Protein AF-A0A955DWZ8-F1 (afdb_monomer_lite)

Structure (mmCIF, N/CA/C/O backbone):
data_AF-A0A955DWZ8-F1
#
_entry.id   AF-A0A955DWZ8-F1
#
loop_
_atom_site.group_PDB
_atom_site.id
_atom_site.type_symbol
_atom_site.label_atom_id
_atom_site.label_alt_id
_atom_site.label_comp_id
_atom_site.label_asym_id
_atom_site.label_entity_id
_atom_site.label_seq_id
_atom_site.pdbx_PDB_ins_code
_atom_site.Cartn_x
_atom_site.Cartn_y
_atom_site.Cartn_z
_atom_site.occupancy
_atom_site.B_iso_or_equiv
_atom_site.auth_seq_id
_atom_site.auth_comp_id
_atom_site.auth_asym_id
_atom_site.auth_atom_id
_atom_site.pdbx_PDB_model_num
ATOM 1 N N . MET A 1 1 ? 6.476 6.870 1.567 1.00 80.62 1 MET A N 1
ATOM 2 C CA . MET A 1 1 ? 5.714 5.862 2.334 1.00 80.62 1 MET A CA 1
ATOM 3 C C . MET A 1 1 ? 4.254 6.203 2.137 1.00 80.62 1 MET A C 1
ATOM 5 O O . MET A 1 1 ? 3.932 7.373 2.270 1.00 80.62 1 MET A O 1
ATOM 9 N N . THR A 1 2 ? 3.429 5.245 1.732 1.00 91.00 2 THR A N 1
ATOM 10 C CA . THR A 1 2 ? 1.993 5.450 1.486 1.00 91.00 2 THR A CA 1
ATOM 11 C C . THR A 1 2 ? 1.178 4.482 2.335 1.00 91.00 2 THR A C 1
ATOM 13 O O . THR A 1 2 ? 1.710 3.452 2.756 1.00 91.00 2 THR A O 1
ATOM 16 N N . VAL A 1 3 ? -0.084 4.813 2.593 1.00 89.06 3 VAL A N 1
ATOM 17 C CA . VAL A 1 3 ? -1.049 3.938 3.265 1.00 89.06 3 VAL A CA 1
ATOM 18 C C . VAL A 1 3 ? -2.186 3.653 2.296 1.00 89.06 3 VAL A C 1
ATOM 20 O O . VAL A 1 3 ? -2.618 4.542 1.567 1.00 89.06 3 VAL A O 1
ATOM 23 N N . GLY A 1 4 ? -2.638 2.406 2.244 1.00 88.44 4 GLY A N 1
ATOM 24 C CA . GLY A 1 4 ? -3.741 2.019 1.375 1.00 88.44 4 GLY A CA 1
ATOM 25 C C . GLY A 1 4 ? -4.270 0.633 1.699 1.00 88.44 4 GLY A C 1
ATOM 26 O O . GLY A 1 4 ? -3.604 -0.151 2.377 1.00 88.44 4 GLY A O 1
ATOM 27 N N . ALA A 1 5 ? -5.484 0.352 1.233 1.00 91.44 5 ALA A N 1
ATOM 28 C CA . ALA A 1 5 ? -6.116 -0.948 1.406 1.00 91.44 5 ALA A CA 1
ATOM 29 C C . ALA A 1 5 ? -5.561 -1.971 0.407 1.00 91.44 5 ALA A C 1
ATOM 31 O O . ALA A 1 5 ? -5.341 -1.656 -0.765 1.00 91.44 5 ALA A O 1
ATOM 32 N N . ASP A 1 6 ? -5.354 -3.200 0.869 1.00 90.12 6 ASP A N 1
ATOM 33 C CA . ASP A 1 6 ? -5.080 -4.335 -0.004 1.00 90.12 6 ASP A CA 1
ATOM 34 C C . ASP A 1 6 ? -6.362 -4.923 -0.626 1.00 90.12 6 ASP A C 1
ATOM 36 O O . ASP A 1 6 ? -7.471 -4.419 -0.437 1.00 90.12 6 ASP A O 1
ATOM 40 N N . ALA A 1 7 ? -6.215 -6.021 -1.374 1.00 91.00 7 ALA A N 1
ATOM 41 C CA . ALA A 1 7 ? -7.327 -6.690 -2.053 1.00 91.00 7 ALA A CA 1
ATOM 42 C C . ALA A 1 7 ? -8.399 -7.262 -1.101 1.00 91.00 7 ALA A C 1
ATOM 44 O O . ALA A 1 7 ? -9.495 -7.595 -1.550 1.00 91.00 7 ALA A O 1
ATOM 45 N N . THR A 1 8 ? -8.093 -7.392 0.191 1.00 93.50 8 THR A N 1
ATOM 46 C CA . THR A 1 8 ? -9.004 -7.886 1.233 1.00 93.50 8 THR A CA 1
ATOM 47 C C . THR A 1 8 ? -9.588 -6.765 2.094 1.00 93.50 8 THR A C 1
ATOM 49 O O . THR A 1 8 ? -10.461 -7.021 2.923 1.00 93.50 8 THR A O 1
ATOM 52 N N . GLY A 1 9 ? -9.157 -5.520 1.871 1.00 89.00 9 GLY A N 1
ATOM 53 C CA . GLY A 1 9 ? -9.574 -4.351 2.640 1.00 89.00 9 GLY A CA 1
ATOM 54 C C . GLY A 1 9 ? -8.710 -4.075 3.873 1.00 89.00 9 GLY A C 1
ATOM 55 O O . GLY A 1 9 ? -9.050 -3.190 4.658 1.00 89.00 9 GLY A O 1
ATOM 56 N N . GLU A 1 10 ? -7.597 -4.788 4.067 1.00 92.31 10 GLU A N 1
ATOM 57 C CA . GLU A 1 10 ? -6.673 -4.492 5.160 1.00 92.31 10 GLU A CA 1
ATOM 58 C C . GLU A 1 10 ? -5.791 -3.290 4.810 1.00 92.31 10 GLU A C 1
ATOM 60 O O . GLU A 1 10 ? -5.165 -3.236 3.752 1.00 92.31 10 GLU A O 1
ATOM 65 N N . LEU A 1 11 ? -5.713 -2.314 5.720 1.00 94.56 11 LEU A N 1
ATOM 66 C CA . LEU A 1 11 ? -4.832 -1.161 5.548 1.00 94.56 11 LEU A CA 1
ATOM 67 C C . LEU A 1 11 ? -3.372 -1.556 5.771 1.00 94.56 11 LEU A C 1
ATOM 69 O O . LEU A 1 11 ? -2.988 -2.034 6.846 1.00 94.56 11 LEU A O 1
ATOM 73 N N . LEU A 1 12 ? -2.550 -1.284 4.762 1.00 95.38 12 LEU A N 1
ATOM 74 C CA . LEU A 1 12 ? -1.114 -1.513 4.758 1.00 95.38 12 LEU A CA 1
ATOM 75 C C . LEU A 1 12 ? -0.362 -0.188 4.685 1.00 95.38 12 LEU A C 1
ATOM 77 O O . LEU A 1 12 ? -0.749 0.732 3.969 1.00 95.38 12 LEU A O 1
ATOM 81 N N . VAL A 1 13 ? 0.766 -0.130 5.386 1.00 95.62 13 VAL A N 1
ATOM 82 C CA . VAL A 1 13 ? 1.785 0.902 5.196 1.00 95.62 13 VAL A CA 1
ATOM 83 C C . VAL A 1 13 ? 2.829 0.336 4.241 1.00 95.62 13 VAL A C 1
ATOM 85 O O . VAL A 1 13 ? 3.447 -0.693 4.529 1.00 95.62 13 VAL A O 1
ATOM 88 N N . VAL A 1 14 ? 3.034 1.012 3.111 1.00 95.62 14 VAL A N 1
ATOM 89 C CA . VAL A 1 14 ? 3.933 0.580 2.039 1.00 95.62 14 VAL A CA 1
ATOM 90 C C . VAL A 1 14 ? 5.083 1.568 1.874 1.00 95.62 14 VAL A C 1
ATOM 92 O O . VAL A 1 14 ? 4.904 2.774 1.665 1.00 95.62 14 VAL A O 1
ATOM 95 N N . VAL A 1 15 ? 6.301 1.040 1.928 1.00 96.00 15 VAL A N 1
ATOM 96 C CA . VAL A 1 15 ? 7.523 1.745 1.546 1.00 96.00 15 VAL A CA 1
ATOM 97 C C . VAL A 1 15 ? 7.929 1.247 0.170 1.00 96.00 15 VAL A C 1
ATOM 99 O O . VAL A 1 15 ? 8.147 0.052 -0.032 1.00 96.00 15 VAL A O 1
ATOM 102 N N . TYR A 1 16 ? 8.032 2.169 -0.779 1.00 95.44 16 TYR A N 1
ATOM 103 C CA . TYR A 1 16 ? 8.345 1.865 -2.165 1.00 95.44 16 TYR A CA 1
ATOM 104 C C . TYR A 1 16 ? 9.251 2.937 -2.760 1.00 95.44 16 TYR A C 1
ATOM 106 O O . TYR A 1 16 ? 9.339 4.056 -2.245 1.00 95.44 16 TYR A O 1
ATOM 114 N N . THR A 1 17 ? 9.901 2.585 -3.860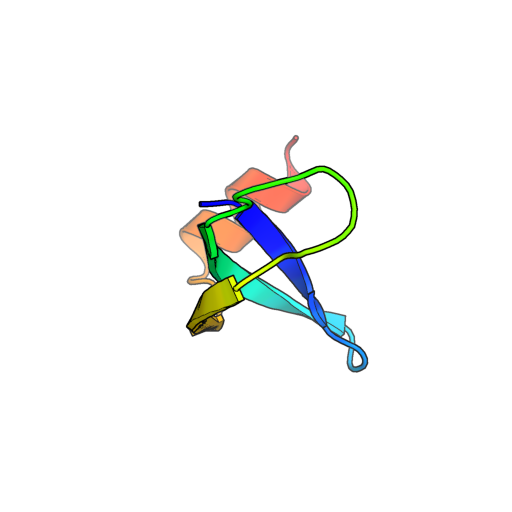 1.00 96.56 17 THR A N 1
ATOM 115 C CA . THR A 1 17 ? 10.500 3.544 -4.783 1.00 96.56 17 THR A CA 1
ATOM 116 C C . THR A 1 17 ? 9.776 3.475 -6.116 1.00 96.56 17 THR A C 1
ATOM 118 O O . THR A 1 17 ? 9.304 2.417 -6.532 1.00 96.56 17 THR A O 1
ATOM 121 N N . GLN A 1 18 ? 9.693 4.614 -6.791 1.00 95.50 18 GLN A N 1
ATOM 122 C CA . GLN A 1 18 ? 9.117 4.726 -8.121 1.00 95.50 18 GLN A CA 1
ATOM 123 C C . GLN A 1 18 ? 10.164 5.387 -9.023 1.00 95.50 18 GLN A C 1
ATOM 125 O O . GLN A 1 18 ? 10.262 6.613 -9.031 1.00 95.50 18 GLN A O 1
ATOM 130 N N . PRO A 1 19 ? 11.042 4.596 -9.670 1.00 93.25 19 PRO A N 1
ATOM 131 C CA . PRO A 1 19 ? 12.089 5.144 -10.532 1.00 93.25 19 PRO A CA 1
ATOM 132 C C . PRO A 1 19 ? 11.528 5.858 -11.769 1.00 93.25 19 PRO A C 1
ATOM 134 O O . PRO A 1 19 ? 12.162 6.783 -12.267 1.00 93.25 19 PRO A O 1
ATOM 137 N N . ASP A 1 20 ? 10.349 5.451 -12.239 1.00 95.56 20 ASP A N 1
ATOM 138 C CA . ASP A 1 20 ? 9.655 6.024 -13.390 1.00 95.56 20 ASP A CA 1
ATOM 139 C C . ASP A 1 20 ? 8.130 5.868 -13.239 1.00 95.56 20 ASP A C 1
ATOM 141 O O . ASP A 1 20 ? 7.636 5.293 -12.269 1.00 95.56 20 ASP A O 1
ATOM 145 N N . HIS A 1 21 ? 7.363 6.409 -14.185 1.00 94.19 21 HIS A N 1
ATOM 146 C CA . HIS A 1 21 ? 5.899 6.423 -14.105 1.00 94.19 21 HIS A CA 1
ATOM 147 C C . HIS A 1 21 ? 5.242 5.043 -14.258 1.00 94.19 21 HIS A C 1
ATOM 149 O O . HIS A 1 21 ? 4.084 4.892 -13.874 1.00 94.19 21 HIS A O 1
ATOM 155 N N . GLU A 1 22 ? 5.956 4.048 -14.781 1.00 96.62 22 GLU A N 1
ATOM 156 C CA . GLU A 1 22 ? 5.418 2.716 -15.081 1.00 96.62 22 GLU A CA 1
ATOM 157 C C . GLU A 1 22 ? 5.859 1.672 -14.049 1.00 96.62 22 GLU A C 1
ATOM 159 O O . GLU A 1 22 ? 5.211 0.638 -13.877 1.00 96.62 22 GLU A O 1
ATOM 164 N N . THR A 1 23 ? 6.936 1.9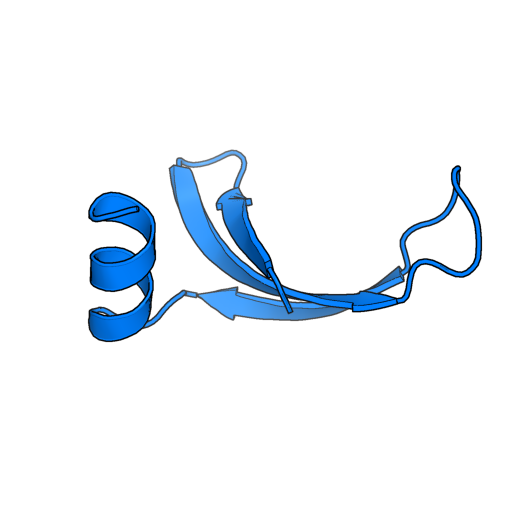56 -13.318 1.00 95.19 23 THR A N 1
ATOM 165 C CA . THR A 1 23 ? 7.589 1.003 -12.430 1.00 95.19 23 THR A CA 1
ATOM 166 C C . THR A 1 23 ? 7.491 1.445 -10.981 1.00 95.19 23 THR A C 1
ATOM 168 O O . THR A 1 23 ? 8.033 2.470 -10.578 1.00 95.19 23 THR A O 1
ATOM 171 N N . CYS A 1 24 ? 6.889 0.602 -10.147 1.00 94.88 24 CYS A N 1
ATOM 172 C CA . CYS A 1 24 ? 6.925 0.734 -8.696 1.00 94.88 24 CYS A CA 1
ATOM 173 C C . CYS A 1 24 ? 7.631 -0.483 -8.086 1.00 94.88 24 CYS A C 1
ATOM 175 O O . CYS A 1 24 ? 7.268 -1.626 -8.365 1.00 94.88 24 CYS A O 1
ATOM 177 N N . ARG A 1 25 ? 8.644 -0.253 -7.241 1.00 95.25 25 ARG A N 1
ATOM 178 C CA . ARG A 1 25 ? 9.318 -1.300 -6.463 1.00 95.25 2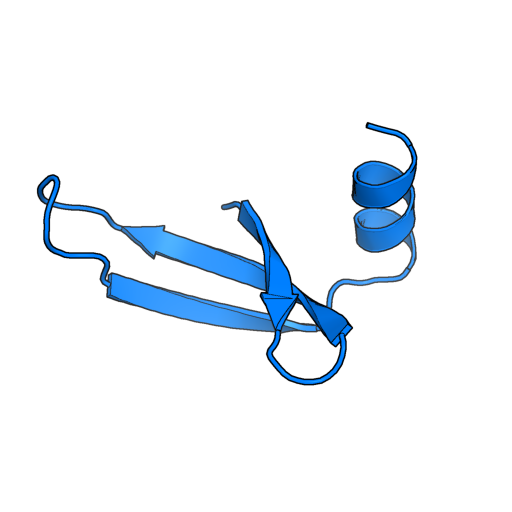5 ARG A CA 1
ATOM 179 C C . ARG A 1 25 ? 8.923 -1.177 -5.002 1.00 95.25 25 ARG A C 1
ATOM 181 O O . ARG A 1 25 ? 9.356 -0.256 -4.311 1.00 95.25 25 ARG A O 1
ATOM 188 N N . ILE A 1 26 ? 8.165 -2.151 -4.515 1.00 93.81 26 ILE A N 1
ATOM 189 C CA . ILE A 1 26 ? 7.889 -2.278 -3.085 1.00 93.81 26 ILE A CA 1
ATOM 190 C C . ILE A 1 26 ? 9.156 -2.764 -2.377 1.00 93.81 26 ILE A C 1
ATOM 192 O O . ILE A 1 26 ? 9.758 -3.761 -2.766 1.00 93.81 26 ILE A O 1
ATOM 196 N N . ILE A 1 27 ? 9.566 -2.030 -1.345 1.00 95.81 27 ILE A N 1
ATOM 197 C CA . ILE A 1 27 ? 10.690 -2.378 -0.467 1.00 95.81 27 ILE A CA 1
ATOM 198 C C . ILE A 1 27 ? 10.164 -3.112 0.767 1.00 95.81 27 ILE A C 1
ATOM 200 O O . ILE A 1 27 ? 10.759 -4.089 1.211 1.00 95.81 27 ILE A O 1
ATOM 204 N N . SER A 1 28 ? 9.050 -2.638 1.327 1.00 94.81 28 SER A N 1
ATOM 205 C CA . SER A 1 28 ? 8.398 -3.249 2.482 1.00 94.81 28 SER A CA 1
ATOM 206 C C . SER A 1 28 ? 6.910 -2.923 2.493 1.00 94.81 28 SER A C 1
ATOM 208 O O . SER A 1 28 ? 6.508 -1.810 2.144 1.00 94.81 28 SER A O 1
ATOM 210 N N . ALA A 1 29 ? 6.109 -3.890 2.926 1.00 94.44 29 ALA A N 1
ATOM 211 C CA . ALA A 1 29 ? 4.698 -3.721 3.225 1.00 94.44 29 ALA A CA 1
ATOM 212 C C . ALA A 1 29 ? 4.415 -4.380 4.575 1.00 94.44 29 ALA A C 1
ATOM 214 O O . ALA A 1 29 ? 4.837 -5.511 4.825 1.00 94.44 29 ALA A O 1
ATOM 215 N N . ARG A 1 30 ? 3.712 -3.666 5.451 1.00 94.94 30 ARG A N 1
ATOM 216 C CA . ARG A 1 30 ? 3.239 -4.210 6.725 1.00 94.94 30 ARG A CA 1
ATOM 217 C C . ARG A 1 30 ? 1.832 -3.736 7.017 1.00 94.94 30 ARG A C 1
ATOM 219 O O . ARG A 1 30 ? 1.428 -2.666 6.565 1.00 94.94 30 ARG A O 1
ATOM 226 N N . THR A 1 31 ? 1.134 -4.482 7.858 1.00 96.00 31 THR A N 1
ATOM 227 C CA . THR A 1 31 ? -0.142 -4.049 8.418 1.00 96.00 31 THR A CA 1
ATOM 228 C C . THR A 1 31 ? 0.008 -2.685 9.095 1.00 96.00 31 THR A C 1
ATOM 230 O O . THR A 1 31 ? 0.941 -2.451 9.877 1.00 96.00 31 THR A O 1
ATOM 233 N N . ALA A 1 32 ? -0.915 -1.776 8.786 1.00 94.88 32 ALA A N 1
ATOM 234 C CA . ALA A 1 32 ? -1.002 -0.481 9.439 1.00 94.88 32 ALA A CA 1
ATOM 235 C C . ALA A 1 32 ? -1.351 -0.670 10.920 1.00 94.88 32 ALA A C 1
ATOM 237 O O . ALA A 1 32 ? -2.226 -1.471 11.281 1.00 94.88 32 ALA A O 1
ATOM 238 N N . THR A 1 33 ? -0.677 0.080 11.787 1.00 94.19 33 THR A N 1
ATOM 239 C CA . THR A 1 33 ? -1.025 0.155 13.209 1.00 94.19 33 THR A CA 1
ATOM 240 C C . THR A 1 33 ? -2.354 0.887 13.389 1.00 94.19 33 THR A C 1
ATOM 242 O O . THR A 1 33 ? -2.797 1.621 12.511 1.00 94.19 33 THR A O 1
ATOM 245 N N . ARG A 1 34 ? -2.999 0.732 14.553 1.00 91.56 34 ARG A N 1
ATOM 246 C CA . ARG A 1 34 ? -4.271 1.422 14.840 1.00 91.56 34 ARG A CA 1
ATOM 247 C C .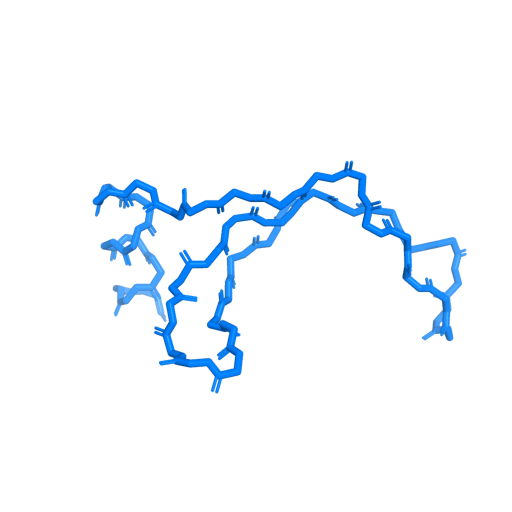 ARG A 1 34 ? -4.175 2.945 14.695 1.00 91.56 34 ARG A C 1
ATOM 249 O O . ARG A 1 34 ? -5.127 3.557 14.235 1.00 91.56 34 ARG A O 1
ATOM 256 N N . ALA A 1 35 ? -3.042 3.534 15.080 1.00 91.19 35 ALA A N 1
ATOM 257 C CA . ALA A 1 35 ? -2.817 4.970 14.946 1.00 91.19 35 ALA A CA 1
ATOM 258 C C . ALA A 1 35 ? -2.738 5.396 13.470 1.00 91.19 35 ALA A C 1
ATOM 260 O O . ALA A 1 35 ? -3.416 6.334 13.077 1.00 91.19 35 ALA A O 1
ATOM 261 N N . GLU A 1 36 ? -1.981 4.665 12.647 1.00 90.31 36 GLU A N 1
ATOM 262 C CA . GLU A 1 36 ? -1.838 4.954 11.210 1.00 90.31 36 GLU A CA 1
ATOM 263 C C . GLU A 1 36 ? -3.152 4.781 10.443 1.00 90.31 36 GLU A C 1
ATOM 265 O O . GLU A 1 36 ? -3.444 5.574 9.555 1.00 90.31 36 GLU A O 1
ATOM 270 N N . ARG A 1 37 ? -3.966 3.779 10.805 1.00 88.00 37 ARG A N 1
ATOM 271 C CA . ARG A 1 37 ? -5.309 3.610 10.224 1.00 88.00 37 ARG A CA 1
ATOM 272 C C . ARG A 1 37 ? -6.198 4.806 10.513 1.00 88.00 37 ARG A C 1
ATOM 274 O O . ARG A 1 37 ? -6.837 5.313 9.608 1.00 88.00 37 ARG A O 1
ATOM 281 N N . ARG A 1 38 ? -6.192 5.269 11.765 1.00 88.19 38 ARG A N 1
ATOM 282 C CA . ARG A 1 38 ? -6.991 6.418 12.181 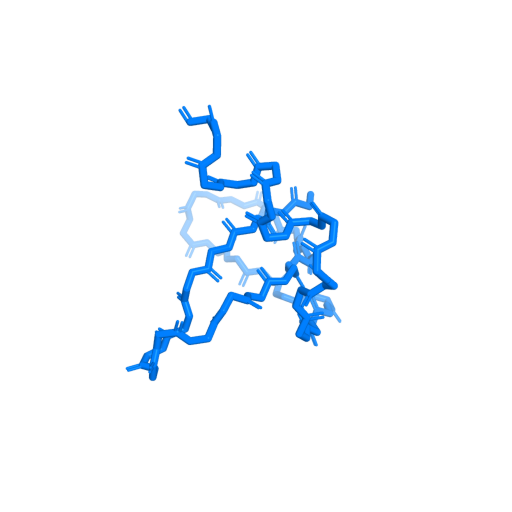1.00 88.19 38 ARG A CA 1
ATOM 283 C C . ARG A 1 38 ? -6.614 7.674 11.398 1.00 88.19 38 ARG A C 1
ATOM 285 O O . ARG A 1 38 ? -7.501 8.361 10.927 1.00 88.19 38 ARG A O 1
ATOM 292 N N . THR A 1 39 ? -5.320 7.934 11.217 1.00 86.12 39 THR A N 1
ATOM 293 C CA . THR A 1 39 ? -4.866 9.056 10.383 1.00 86.12 39 THR A CA 1
ATOM 294 C C . THR A 1 39 ? -5.346 8.921 8.939 1.00 86.12 39 THR A C 1
ATOM 296 O O . THR A 1 39 ? -5.828 9.894 8.386 1.00 86.12 39 THR A O 1
ATOM 299 N N . TYR A 1 40 ? -5.273 7.724 8.351 1.00 83.88 40 TYR A N 1
ATOM 300 C CA . TYR A 1 40 ? -5.734 7.487 6.979 1.00 83.88 40 TYR A CA 1
ATOM 301 C C . TYR A 1 40 ? -7.256 7.625 6.800 1.00 83.88 40 TYR A C 1
ATOM 303 O O . TYR A 1 40 ? -7.708 8.005 5.732 1.00 83.88 40 TYR A O 1
ATOM 311 N N . GLU A 1 41 ? -8.050 7.282 7.816 1.00 81.94 41 GLU A N 1
ATOM 312 C CA . GLU A 1 41 ? -9.517 7.408 7.786 1.00 81.94 41 GLU A CA 1
ATOM 313 C C . GLU A 1 41 ? -10.007 8.839 8.073 1.00 81.94 41 GLU A C 1
ATOM 315 O O . GLU A 1 41 ? -11.141 9.177 7.739 1.00 81.94 41 GLU A O 1
ATOM 320 N N . GLU A 1 42 ? -9.188 9.653 8.746 1.00 83.44 42 GLU A N 1
ATOM 321 C CA . GLU A 1 42 ? -9.500 11.042 9.107 1.00 83.44 42 GLU A CA 1
ATOM 322 C C . GLU A 1 42 ? -9.065 12.062 8.030 1.00 83.44 42 GLU A C 1
ATOM 324 O O . GLU A 1 42 ? -9.523 13.207 8.082 1.00 83.44 42 GLU A O 1
ATOM 329 N N . GLU A 1 43 ? -8.214 11.661 7.075 1.00 64.75 43 GLU A N 1
ATOM 330 C 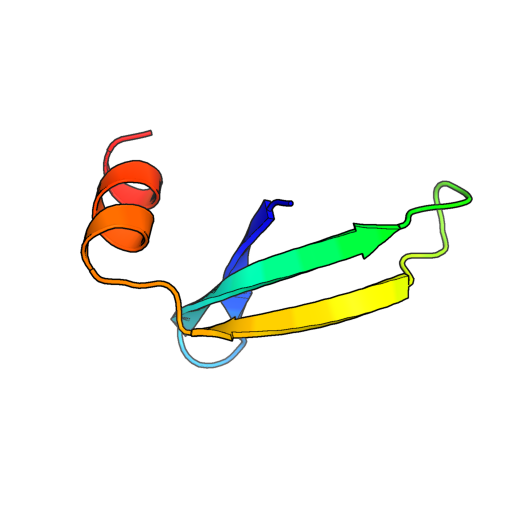CA . GLU A 1 43 ? -7.813 12.428 5.875 1.00 64.75 43 GLU A CA 1
ATOM 331 C C . GLU A 1 43 ? -8.730 12.159 4.669 1.00 64.75 43 GLU A C 1
ATOM 333 O O . GLU A 1 43 ? -9.041 13.141 3.951 1.00 64.75 43 GLU A O 1
#

Secondary structure (DSSP, 8-state):
-EEEE-TTS-EEEEEEE-SSSS--EEEEEEEPPHHHHHHHHH-

Radius of gyration: 11.3 Å; chains: 1; bounding box: 22×20×30 Å

Foldseek 3Di:
DDWDADPVGFIKDWDWDDPDPPDIGTPDIDGDDPVRVVVVVVD

Sequence (43 aa):
MTVGADATGELLVVVYTQPDHETCRIISARTATRAERRTYEEE

pLDDT: mean 91.5, std 5.81, range [64.75, 96.62]